Protein AF-A0AAD0N8S4-F1 (afdb_monomer_lite)

Sequence (91 aa):
MKIYIALLTMIAAIVGQSAFAQSAAPLTRAQVRDELMRLEAAGYDPAKGDDGEYPADIQAAEAKLAEQDRARMAASATRAAEPGMPAQVGN

Radius of gyration: 23.24 Å; chains: 1; bounding box: 71×40×50 Å

Organism: NCBI:txid95486

pLDDT: mean 74.14, std 15.63, range [45.38, 91.56]

Structure (mmCIF, N/CA/C/O backbone):
data_AF-A0AAD0N8S4-F1
#
_entry.id   AF-A0AAD0N8S4-F1
#
loop_
_atom_site.group_PDB
_atom_site.id
_atom_site.type_symbol
_atom_site.label_atom_id
_atom_site.label_alt_id
_atom_site.label_comp_id
_atom_site.label_asym_id
_atom_site.label_entity_id
_atom_site.label_seq_id
_atom_site.pdbx_PDB_ins_code
_atom_site.Cartn_x
_atom_site.Cartn_y
_atom_site.Cartn_z
_atom_site.occupancy
_atom_site.B_iso_or_equiv
_atom_site.auth_seq_id
_atom_site.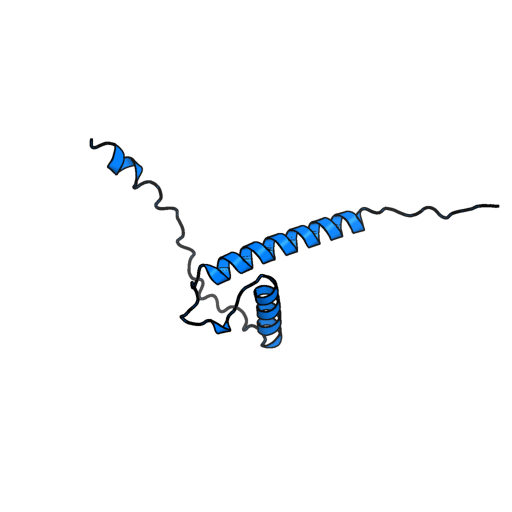auth_comp_id
_atom_site.auth_asym_id
_atom_site.auth_atom_id
_atom_site.pdbx_PDB_model_num
ATOM 1 N N . MET A 1 1 ? 14.905 27.576 -35.119 1.00 51.59 1 MET A N 1
ATOM 2 C CA . MET A 1 1 ? 14.663 26.376 -34.285 1.00 51.59 1 MET A CA 1
ATOM 3 C C . MET A 1 1 ? 15.552 26.380 -33.038 1.00 51.59 1 MET A C 1
ATOM 5 O O . MET A 1 1 ? 16.454 25.568 -32.922 1.00 51.59 1 MET A O 1
ATOM 9 N N . LYS A 1 2 ? 15.346 27.333 -32.120 1.00 45.38 2 LYS A N 1
ATOM 10 C CA . LYS A 1 2 ? 16.096 27.429 -30.847 1.00 45.38 2 LYS A CA 1
ATOM 11 C C . LYS A 1 2 ? 15.199 27.790 -29.651 1.00 45.38 2 LYS A C 1
ATOM 13 O O . LYS A 1 2 ? 15.687 27.982 -28.552 1.00 45.38 2 LYS A O 1
ATOM 18 N N . ILE A 1 3 ? 13.886 27.873 -29.879 1.00 53.00 3 ILE A N 1
ATOM 19 C CA . ILE A 1 3 ? 12.891 28.302 -28.884 1.00 53.00 3 ILE A CA 1
ATOM 20 C C . ILE A 1 3 ? 12.268 27.092 -28.165 1.00 53.00 3 ILE A C 1
ATOM 22 O O . ILE A 1 3 ? 11.795 27.210 -27.046 1.00 53.00 3 ILE A O 1
ATOM 26 N N . TYR A 1 4 ? 12.336 25.903 -28.776 1.00 51.44 4 TYR A N 1
ATOM 27 C CA . TYR A 1 4 ? 11.772 24.670 -28.219 1.00 51.44 4 TYR A CA 1
ATOM 28 C C . TYR A 1 4 ? 12.602 24.082 -27.069 1.00 51.44 4 TYR A C 1
ATOM 30 O O . TYR A 1 4 ? 12.052 23.428 -26.194 1.00 51.44 4 TYR A O 1
ATOM 38 N N . ILE A 1 5 ? 13.913 24.351 -27.032 1.00 55.44 5 ILE A N 1
ATOM 39 C CA . ILE A 1 5 ? 14.801 23.855 -25.966 1.00 55.44 5 ILE A CA 1
ATOM 40 C C . ILE A 1 5 ? 14.570 24.635 -24.660 1.00 55.44 5 ILE A C 1
ATOM 42 O O . ILE A 1 5 ? 14.678 24.068 -23.580 1.00 55.44 5 ILE A O 1
ATOM 46 N N . ALA A 1 6 ? 14.174 25.911 -24.747 1.00 48.78 6 ALA A N 1
ATOM 47 C CA . ALA A 1 6 ? 13.909 26.748 -23.575 1.00 48.78 6 ALA A CA 1
ATOM 48 C C . ALA A 1 6 ? 12.600 26.389 -22.842 1.00 48.78 6 ALA A C 1
ATOM 50 O O . ALA A 1 6 ? 12.457 26.707 -21.668 1.00 48.78 6 ALA A O 1
ATOM 51 N N . LEU A 1 7 ? 11.656 25.714 -23.510 1.00 51.81 7 LEU A N 1
ATOM 52 C CA . LEU A 1 7 ? 10.382 25.287 -22.913 1.00 51.81 7 LEU A CA 1
ATOM 53 C C . LEU A 1 7 ? 10.480 23.957 -22.147 1.00 51.81 7 LEU A C 1
ATOM 55 O O . LEU A 1 7 ? 9.622 23.673 -21.319 1.00 51.81 7 LEU A O 1
ATOM 59 N N . LEU A 1 8 ? 11.525 23.159 -22.382 1.00 53.09 8 LEU A N 1
ATOM 60 C CA . LEU A 1 8 ? 11.701 21.850 -21.742 1.00 53.09 8 LEU A CA 1
ATOM 61 C C . LEU A 1 8 ? 12.334 21.916 -20.344 1.00 53.09 8 LEU A C 1
ATOM 63 O O . LEU A 1 8 ? 12.289 20.932 -19.615 1.00 53.09 8 LEU A O 1
ATOM 67 N N . THR A 1 9 ? 12.908 23.051 -19.938 1.00 55.19 9 THR A N 1
ATOM 68 C CA . THR A 1 9 ? 13.641 23.160 -18.663 1.00 55.19 9 THR A CA 1
ATOM 69 C C . THR A 1 9 ? 12.807 23.712 -17.503 1.00 55.19 9 THR A C 1
ATOM 71 O O . THR A 1 9 ? 13.295 23.759 -16.377 1.00 55.19 9 THR A O 1
ATOM 74 N N . MET A 1 10 ? 11.542 24.089 -17.732 1.00 52.69 10 MET A N 1
ATOM 75 C CA . MET A 1 10 ? 10.669 24.688 -16.711 1.00 52.69 10 MET A CA 1
ATOM 76 C C . MET A 1 10 ? 9.723 23.680 -16.038 1.00 52.69 10 MET A C 1
ATOM 78 O O . MET A 1 10 ? 8.598 24.015 -15.693 1.00 52.69 10 MET A O 1
ATOM 82 N N . ILE A 1 11 ? 10.150 22.434 -15.838 1.00 57.44 11 ILE A N 1
ATOM 83 C CA . ILE A 1 11 ? 9.495 21.527 -14.880 1.00 57.44 11 ILE A CA 1
ATOM 84 C C . ILE A 1 11 ? 10.581 20.823 -14.064 1.00 57.44 11 ILE A C 1
ATOM 86 O O . ILE A 1 11 ? 10.640 19.605 -13.958 1.00 57.44 11 ILE A O 1
ATOM 90 N N . ALA A 1 12 ? 11.465 21.606 -13.448 1.00 52.34 12 ALA A N 1
ATOM 91 C CA . ALA A 1 12 ? 12.117 21.169 -12.219 1.00 52.34 12 ALA A CA 1
ATOM 92 C C . ALA A 1 12 ? 11.113 21.392 -11.079 1.00 52.34 12 ALA A C 1
ATOM 94 O O . ALA A 1 12 ? 11.249 22.305 -10.265 1.00 52.34 12 ALA A O 1
ATOM 95 N N . ALA A 1 13 ? 10.021 20.621 -11.108 1.00 54.62 13 ALA A N 1
ATOM 96 C CA . ALA A 1 13 ? 9.050 20.605 -10.033 1.00 54.62 13 ALA A CA 1
ATOM 97 C C . ALA A 1 13 ? 9.778 20.173 -8.761 1.00 54.62 13 ALA A C 1
ATOM 99 O O . ALA A 1 13 ? 10.439 19.138 -8.705 1.00 54.62 13 ALA A O 1
ATOM 100 N N . ILE A 1 14 ? 9.673 21.032 -7.760 1.00 60.38 14 ILE A N 1
ATOM 101 C CA . ILE A 1 14 ? 10.126 20.824 -6.398 1.00 60.38 14 ILE A CA 1
ATOM 102 C C . ILE A 1 14 ? 9.513 19.515 -5.896 1.00 60.38 14 ILE A C 1
ATOM 104 O O . ILE A 1 14 ? 8.355 19.481 -5.496 1.00 60.38 14 ILE A O 1
ATOM 108 N N . VAL A 1 15 ? 10.286 18.434 -5.915 1.00 59.56 15 VAL A N 1
ATOM 109 C CA . VAL A 1 15 ? 9.987 17.220 -5.148 1.00 59.56 15 VAL A CA 1
ATOM 110 C C . VAL A 1 15 ? 11.266 16.766 -4.454 1.00 59.56 15 VAL A C 1
ATOM 112 O O . VAL A 1 15 ? 11.684 15.618 -4.512 1.00 59.56 15 VAL A O 1
ATOM 115 N N . GLY A 1 16 ? 11.911 17.704 -3.764 1.00 52.62 16 GLY A N 1
ATOM 116 C CA . GLY A 1 16 ? 12.712 17.349 -2.603 1.00 52.62 16 GLY A CA 1
ATOM 117 C C . GLY A 1 16 ? 11.751 17.044 -1.463 1.00 52.62 16 GLY A C 1
ATOM 118 O O . GLY A 1 16 ? 11.562 17.889 -0.593 1.00 52.62 16 GLY A O 1
ATOM 119 N N . GLN A 1 17 ? 11.091 15.882 -1.485 1.00 59.81 17 GLN A N 1
ATOM 120 C CA . GLN A 1 17 ? 10.496 15.365 -0.258 1.00 59.81 17 GLN A CA 1
ATOM 121 C C . GLN A 1 17 ? 11.677 15.074 0.658 1.00 59.81 17 GLN A C 1
ATOM 123 O O . GLN A 1 17 ? 12.443 14.140 0.429 1.00 59.81 17 GLN A O 1
ATOM 128 N N . SER A 1 18 ? 11.900 15.960 1.622 1.00 54.97 18 SER A N 1
ATOM 129 C CA . SER A 1 18 ? 12.853 15.758 2.699 1.00 54.97 18 SER A CA 1
ATOM 130 C C .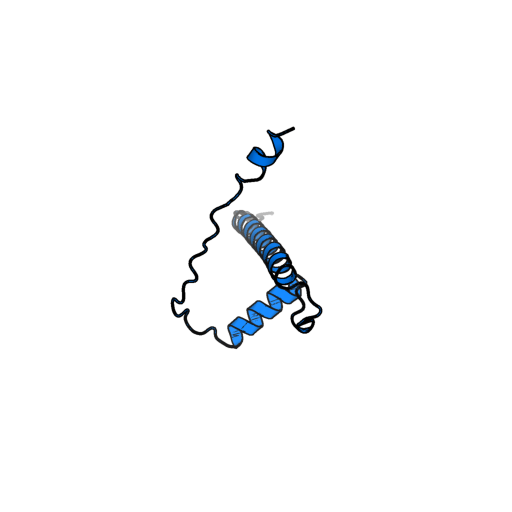 SER A 1 18 ? 12.659 14.347 3.244 1.00 54.97 18 SER A C 1
ATOM 132 O O . SER A 1 18 ? 11.605 14.040 3.800 1.00 54.97 18 SER A O 1
ATOM 134 N N . ALA A 1 19 ? 13.656 13.484 3.038 1.00 63.34 19 ALA A N 1
ATOM 135 C CA . ALA A 1 19 ? 13.700 12.159 3.628 1.00 63.34 19 ALA A CA 1
ATOM 136 C C . ALA A 1 19 ? 13.803 12.345 5.142 1.00 63.34 19 ALA A C 1
ATOM 138 O O . ALA A 1 19 ? 14.890 12.493 5.703 1.00 63.34 19 ALA A O 1
ATOM 139 N N . PHE A 1 20 ? 12.654 12.431 5.804 1.00 59.66 20 PHE A N 1
ATOM 140 C CA . PHE A 1 20 ? 12.603 12.455 7.246 1.00 59.66 20 PHE A CA 1
ATOM 141 C C . PHE A 1 20 ? 13.046 11.077 7.731 1.00 59.66 20 PHE A C 1
ATOM 143 O O . PHE A 1 20 ? 12.247 10.158 7.849 1.00 59.66 20 PHE A O 1
ATOM 150 N N . ALA A 1 21 ? 14.318 10.964 8.111 1.00 57.22 21 ALA A N 1
ATOM 151 C CA . ALA A 1 21 ? 14.779 9.975 9.082 1.00 57.22 21 ALA A CA 1
ATOM 152 C C . ALA A 1 21 ? 14.282 10.339 10.499 1.00 57.22 21 ALA A C 1
ATOM 154 O O . ALA A 1 21 ? 14.971 10.118 11.493 1.00 57.22 21 ALA A O 1
ATOM 155 N N . GLN A 1 22 ? 13.096 10.955 10.605 1.00 57.66 22 GLN A N 1
ATOM 156 C CA . GLN A 1 22 ? 12.369 10.978 11.859 1.00 57.66 22 GLN A CA 1
ATOM 157 C C . GLN A 1 22 ? 12.033 9.525 12.129 1.00 57.66 22 GLN A C 1
ATOM 159 O O . GLN A 1 22 ? 11.324 8.911 11.337 1.00 57.66 22 GLN A O 1
ATOM 164 N N . SER A 1 23 ? 12.599 8.978 13.198 1.00 58.41 23 SER A N 1
ATOM 165 C CA . SER A 1 23 ? 12.341 7.624 13.665 1.00 58.41 23 SER A CA 1
ATOM 166 C C . SER A 1 23 ? 10.835 7.454 13.861 1.00 58.41 23 SER A C 1
ATOM 168 O O . SER A 1 23 ? 10.301 7.759 14.928 1.00 58.41 23 SER A O 1
ATOM 170 N N . ALA A 1 24 ? 10.130 7.039 12.808 1.00 65.88 24 ALA A N 1
ATOM 171 C CA . ALA A 1 24 ? 8.736 6.665 12.899 1.00 65.88 24 ALA A CA 1
ATOM 172 C C . ALA A 1 24 ? 8.657 5.547 13.938 1.00 65.88 24 ALA A C 1
ATOM 174 O O . ALA A 1 24 ? 9.545 4.688 14.006 1.00 65.88 24 ALA A O 1
ATOM 175 N N . ALA A 1 25 ? 7.632 5.593 14.789 1.00 72.31 25 ALA A N 1
ATOM 176 C CA . ALA A 1 25 ? 7.402 4.519 15.740 1.00 72.31 25 ALA A CA 1
ATOM 177 C C . ALA A 1 25 ? 7.412 3.184 14.970 1.00 72.31 25 ALA A C 1
ATOM 179 O O . ALA A 1 25 ? 6.791 3.113 13.905 1.00 72.31 25 ALA A O 1
ATOM 180 N N . PRO A 1 26 ? 8.126 2.151 15.453 1.00 75.56 26 PRO A N 1
ATOM 181 C CA . PRO A 1 26 ? 8.184 0.878 14.754 1.00 75.56 26 PRO A CA 1
ATOM 182 C C . PRO A 1 26 ? 6.768 0.364 14.499 1.00 75.56 26 PRO A C 1
ATOM 184 O O . PRO A 1 26 ? 5.991 0.201 15.443 1.00 75.56 26 PRO A O 1
ATOM 187 N N . LEU A 1 27 ? 6.432 0.111 13.233 1.00 83.19 27 LEU A N 1
ATOM 188 C CA . LEU A 1 27 ? 5.153 -0.500 12.897 1.00 83.19 27 LEU A CA 1
ATOM 189 C C . LEU A 1 27 ? 5.065 -1.876 13.554 1.00 83.19 27 LEU A C 1
ATOM 191 O O . LEU A 1 27 ? 6.027 -2.653 13.587 1.00 83.19 27 LEU A O 1
ATOM 195 N N . THR A 1 28 ? 3.888 -2.196 14.081 1.00 89.31 28 THR A N 1
ATOM 196 C CA . THR A 1 28 ? 3.657 -3.536 14.620 1.00 89.31 28 THR A CA 1
ATOM 197 C C . THR A 1 28 ? 3.530 -4.533 13.468 1.00 89.31 28 THR A C 1
ATOM 199 O O . THR A 1 28 ? 3.004 -4.215 12.403 1.00 89.31 28 THR A O 1
ATOM 202 N N . ARG A 1 29 ? 3.939 -5.792 13.679 1.00 89.12 29 ARG A N 1
ATOM 203 C CA . ARG A 1 29 ? 3.752 -6.854 12.667 1.00 89.12 29 ARG A CA 1
ATOM 204 C C . ARG A 1 29 ? 2.288 -7.024 12.252 1.00 89.12 29 ARG A C 1
ATOM 206 O O . ARG A 1 29 ? 2.018 -7.452 11.137 1.00 89.12 29 ARG A O 1
ATOM 213 N N . ALA A 1 30 ? 1.362 -6.728 13.163 1.00 88.50 30 ALA A N 1
ATOM 214 C CA . ALA A 1 30 ? -0.066 -6.753 12.884 1.00 88.50 30 ALA A CA 1
ATOM 215 C C . ALA A 1 30 ? -0.461 -5.647 11.893 1.00 88.50 30 ALA A C 1
ATOM 217 O O . ALA A 1 30 ? -1.137 -5.941 10.915 1.00 88.50 30 ALA A O 1
ATOM 218 N N . GLN A 1 31 ? 0.021 -4.418 12.101 1.00 84.75 31 GLN A N 1
ATOM 219 C CA . GLN A 1 31 ? -0.233 -3.285 11.203 1.00 84.75 31 GLN A CA 1
ATOM 220 C C . GLN A 1 31 ? 0.338 -3.524 9.802 1.00 84.75 31 GLN A C 1
ATOM 222 O O . GLN A 1 31 ? -0.384 -3.364 8.829 1.00 84.75 31 GLN A O 1
ATOM 227 N N . VAL A 1 32 ? 1.579 -4.011 9.691 1.00 89.69 32 VAL A N 1
ATOM 228 C CA . VAL A 1 32 ? 2.194 -4.283 8.376 1.00 89.69 32 VAL A CA 1
ATOM 229 C C . VAL A 1 32 ? 1.388 -5.310 7.575 1.00 89.69 32 VAL A C 1
ATOM 231 O O . VAL A 1 32 ? 1.194 -5.157 6.375 1.00 89.69 32 VAL A O 1
ATOM 234 N N . ARG A 1 33 ? 0.882 -6.362 8.227 1.00 89.62 33 ARG A N 1
ATOM 235 C CA . ARG A 1 33 ? 0.042 -7.370 7.557 1.00 89.62 33 ARG A CA 1
ATOM 236 C C . ARG A 1 33 ? -1.285 -6.791 7.087 1.00 89.62 33 ARG A C 1
ATOM 238 O O . ARG A 1 33 ? -1.741 -7.118 6.000 1.00 89.62 33 ARG A O 1
ATOM 245 N N . ASP A 1 34 ? -1.899 -5.960 7.915 1.00 89.62 34 ASP A N 1
ATOM 246 C CA . ASP A 1 34 ? -3.150 -5.279 7.599 1.00 89.62 34 ASP A CA 1
ATOM 247 C C . ASP A 1 34 ? -2.992 -4.306 6.418 1.00 89.62 34 ASP A C 1
ATOM 249 O O . ASP A 1 34 ? -3.825 -4.276 5.512 1.00 89.62 34 ASP A O 1
ATOM 253 N N . GLU A 1 35 ? -1.874 -3.584 6.362 1.00 86.94 35 GLU A N 1
ATOM 254 C CA . GLU A 1 35 ? -1.509 -2.739 5.221 1.00 86.94 35 GLU A CA 1
ATOM 255 C C . GLU A 1 35 ? -1.279 -3.551 3.945 1.00 86.94 35 GLU A C 1
ATOM 257 O O . GLU A 1 35 ? -1.837 -3.210 2.901 1.00 86.94 35 GLU A O 1
ATOM 262 N N . LEU A 1 36 ? -0.535 -4.657 4.026 1.00 89.62 36 LEU A N 1
ATOM 263 C CA . LEU A 1 36 ? -0.313 -5.536 2.877 1.00 89.62 36 LEU A CA 1
ATOM 264 C C . LEU A 1 36 ? -1.626 -6.104 2.334 1.00 89.62 36 LEU A C 1
ATOM 266 O O . LEU A 1 36 ? -1.853 -6.031 1.132 1.00 89.62 36 LEU A O 1
ATOM 270 N N . MET A 1 37 ? -2.535 -6.567 3.199 1.00 89.62 37 MET A N 1
ATOM 271 C CA . MET A 1 37 ? -3.850 -7.059 2.764 1.00 89.62 37 MET A CA 1
ATOM 272 C C . MET A 1 37 ? -4.659 -5.986 2.020 1.00 89.62 37 MET A C 1
ATOM 274 O O . MET A 1 37 ? -5.351 -6.295 1.049 1.00 89.62 37 MET A O 1
ATOM 278 N N . ARG A 1 38 ? -4.577 -4.717 2.443 1.00 88.94 38 ARG A N 1
ATOM 279 C CA . ARG A 1 38 ? -5.235 -3.606 1.734 1.00 88.94 38 ARG A CA 1
ATOM 280 C C . ARG A 1 38 ? -4.613 -3.332 0.369 1.00 88.94 38 ARG A C 1
ATOM 282 O O . ARG A 1 38 ? -5.346 -3.094 -0.589 1.00 88.94 38 ARG A O 1
ATOM 289 N N . LEU A 1 39 ? -3.286 -3.355 0.279 1.00 88.81 39 LEU A N 1
ATOM 290 C CA . LEU A 1 39 ? -2.574 -3.157 -0.983 1.00 88.81 39 LEU A CA 1
ATOM 291 C C . LEU A 1 39 ? -2.841 -4.311 -1.956 1.00 88.81 39 LEU A C 1
ATOM 293 O O . LEU A 1 39 ? -3.125 -4.066 -3.128 1.00 88.81 39 LEU A O 1
ATOM 297 N N . GLU A 1 40 ? -2.849 -5.550 -1.468 1.00 88.69 40 GLU A N 1
ATOM 298 C CA . GLU A 1 40 ? -3.230 -6.736 -2.243 1.00 88.69 40 GLU A CA 1
ATOM 299 C C . GLU A 1 40 ? -4.670 -6.631 -2.758 1.00 88.69 40 GLU A C 1
ATOM 301 O O . GLU A 1 40 ? -4.925 -6.859 -3.942 1.00 88.69 40 GLU A O 1
ATOM 306 N N . ALA A 1 41 ? -5.611 -6.172 -1.925 1.00 88.19 41 ALA A N 1
ATOM 307 C CA . ALA A 1 41 ? -6.983 -5.894 -2.357 1.00 88.19 41 ALA A CA 1
ATOM 308 C C . ALA A 1 41 ? -7.070 -4.781 -3.424 1.00 88.19 41 ALA A C 1
ATOM 310 O O . ALA A 1 41 ? -7.995 -4.771 -4.237 1.00 88.19 41 ALA A O 1
ATOM 311 N N . ALA A 1 42 ? -6.105 -3.858 -3.453 1.00 88.75 42 ALA A N 1
ATOM 312 C CA . ALA A 1 42 ? -5.969 -2.839 -4.495 1.00 88.75 42 ALA A CA 1
A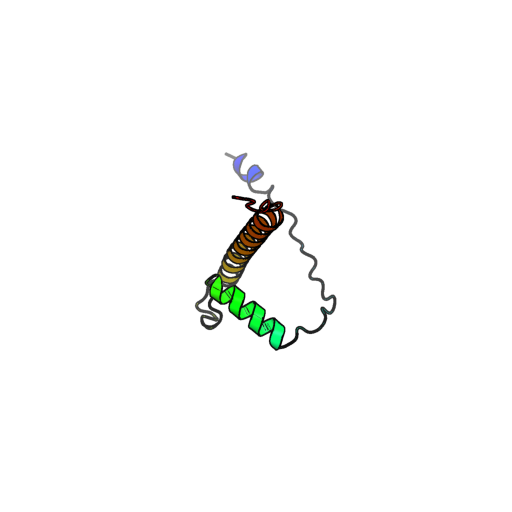TOM 313 C C . ALA A 1 42 ? -5.222 -3.339 -5.756 1.00 88.75 42 ALA A C 1
ATOM 315 O O . ALA A 1 42 ? -5.150 -2.620 -6.762 1.00 88.75 42 ALA A O 1
ATOM 316 N N . GLY A 1 43 ? -4.726 -4.580 -5.744 1.00 87.50 43 GLY A N 1
ATOM 317 C CA . GLY A 1 43 ? -4.051 -5.236 -6.863 1.00 87.50 43 GLY A CA 1
ATOM 318 C C . GLY A 1 43 ? -2.523 -5.149 -6.838 1.00 87.50 43 GLY A C 1
ATOM 319 O O . GLY A 1 43 ? -1.906 -5.391 -7.874 1.00 87.50 43 GLY A O 1
ATOM 320 N N . TYR A 1 44 ? -1.917 -4.791 -5.702 1.00 89.19 44 TYR A N 1
ATOM 321 C CA . TYR A 1 44 ? -0.471 -4.903 -5.499 1.00 89.19 44 TYR A CA 1
ATOM 322 C C . TYR A 1 44 ? -0.073 -6.359 -5.248 1.00 89.19 44 TYR A C 1
ATOM 324 O O . TYR A 1 44 ? -0.737 -7.057 -4.488 1.00 89.19 44 TYR A O 1
ATOM 332 N N . ASP A 1 45 ? 1.030 -6.807 -5.842 1.00 87.69 45 ASP A N 1
ATOM 333 C CA . ASP A 1 45 ? 1.572 -8.146 -5.617 1.00 87.69 45 ASP A CA 1
ATOM 334 C C . ASP A 1 45 ? 3.030 -8.045 -5.139 1.00 87.69 45 ASP A C 1
ATOM 336 O O . ASP A 1 45 ? 3.933 -7.854 -5.960 1.00 87.69 45 ASP A O 1
ATOM 340 N N . PRO A 1 46 ? 3.285 -8.163 -3.821 1.00 80.38 46 PRO A N 1
ATOM 341 C CA . PRO A 1 46 ? 4.638 -8.096 -3.276 1.00 80.38 46 PRO A CA 1
ATOM 342 C C . PRO A 1 46 ? 5.499 -9.312 -3.647 1.00 80.38 46 PRO A C 1
ATOM 344 O O . PRO A 1 46 ? 6.721 -9.240 -3.515 1.00 80.38 46 PRO A O 1
ATOM 347 N N . ALA A 1 47 ? 4.907 -10.425 -4.098 1.00 86.62 47 ALA A N 1
ATOM 348 C CA . ALA A 1 47 ? 5.652 -11.632 -4.453 1.00 86.62 47 ALA A CA 1
ATOM 349 C C . ALA A 1 47 ? 6.388 -11.502 -5.794 1.00 86.62 47 ALA A C 1
ATOM 351 O O . ALA A 1 47 ? 7.300 -12.286 -6.056 1.00 86.62 47 ALA A O 1
ATOM 352 N N . LYS A 1 48 ? 6.037 -10.501 -6.615 1.00 85.19 48 LYS A N 1
ATOM 353 C CA . LYS A 1 48 ? 6.717 -10.220 -7.887 1.00 85.19 48 LYS A CA 1
ATOM 354 C C . LYS A 1 48 ? 8.170 -9.791 -7.713 1.00 85.19 48 LYS A C 1
ATOM 356 O O . LYS A 1 48 ? 8.955 -10.001 -8.626 1.00 85.19 48 LYS A O 1
ATOM 361 N N . GLY A 1 49 ? 8.540 -9.224 -6.562 1.00 81.25 49 GLY A N 1
ATOM 362 C CA . GLY A 1 49 ? 9.915 -8.788 -6.305 1.00 81.25 49 GLY A CA 1
ATOM 363 C C . GLY A 1 49 ? 10.467 -7.931 -7.451 1.00 81.25 49 GLY A C 1
ATOM 364 O O . GLY A 1 49 ? 9.894 -6.890 -7.768 1.00 81.25 49 GLY A O 1
ATOM 365 N N . ASP A 1 50 ? 11.543 -8.406 -8.083 1.00 80.12 50 ASP A N 1
ATOM 366 C CA . ASP A 1 50 ? 12.233 -7.732 -9.194 1.00 80.12 50 ASP A CA 1
ATOM 367 C C . ASP A 1 50 ? 11.492 -7.826 -10.544 1.00 80.12 50 ASP A C 1
ATOM 369 O O . ASP A 1 50 ? 11.786 -7.053 -11.454 1.00 80.12 50 ASP A O 1
ATOM 373 N N . ASP A 1 51 ? 10.523 -8.740 -10.683 1.00 84.31 51 ASP A N 1
ATOM 374 C CA . ASP A 1 51 ? 9.683 -8.876 -11.885 1.00 84.31 51 ASP A CA 1
ATOM 375 C C . ASP A 1 51 ? 8.533 -7.846 -11.912 1.00 84.31 51 ASP A C 1
ATOM 377 O O . ASP A 1 51 ? 7.777 -7.765 -12.886 1.00 84.31 51 ASP A O 1
ATOM 381 N N . GLY A 1 52 ? 8.358 -7.086 -10.825 1.00 85.25 52 GLY A N 1
ATOM 382 C CA . GLY A 1 52 ? 7.400 -5.988 -10.720 1.00 85.25 52 GLY A CA 1
ATOM 383 C C . GLY A 1 52 ? 7.976 -4.655 -11.192 1.00 85.25 52 GLY A C 1
ATOM 384 O O . GLY A 1 52 ? 9.189 -4.451 -11.253 1.00 85.25 52 GLY A O 1
ATOM 385 N N . GLU A 1 53 ? 7.102 -3.694 -11.472 1.00 89.25 53 GLU A N 1
ATOM 386 C CA . GLU A 1 53 ? 7.506 -2.343 -11.854 1.00 89.25 53 GLU A CA 1
ATOM 387 C C . GLU A 1 53 ? 7.556 -1.455 -10.606 1.00 89.25 53 GLU A C 1
ATOM 389 O O . GLU A 1 53 ? 6.737 -0.557 -10.401 1.00 89.25 53 GLU A O 1
ATOM 394 N N . TYR A 1 54 ? 8.509 -1.730 -9.710 1.00 84.75 54 TYR A N 1
ATOM 395 C CA . TYR A 1 54 ? 8.720 -0.894 -8.529 1.00 84.75 54 TYR A CA 1
ATOM 396 C C . TYR A 1 54 ? 9.378 0.444 -8.925 1.00 84.75 54 TYR A C 1
ATOM 398 O O . TYR A 1 54 ? 10.395 0.436 -9.622 1.00 84.75 54 TYR A O 1
ATOM 406 N N . PRO A 1 55 ? 8.873 1.611 -8.466 1.00 88.81 55 PRO A N 1
ATOM 407 C CA . PRO A 1 55 ? 7.784 1.822 -7.503 1.00 88.81 55 PRO A CA 1
ATOM 408 C C . PRO A 1 55 ? 6.413 2.146 -8.136 1.00 88.81 55 PRO A C 1
ATOM 410 O O . PRO A 1 55 ? 5.528 2.642 -7.438 1.00 88.81 55 PRO A O 1
ATOM 413 N N . ALA A 1 56 ? 6.222 1.968 -9.443 1.00 89.00 56 ALA A N 1
ATOM 414 C CA . ALA A 1 56 ? 4.963 2.292 -10.120 1.00 89.00 56 ALA A CA 1
ATOM 415 C C . ALA A 1 56 ? 3.790 1.428 -9.620 1.00 89.00 56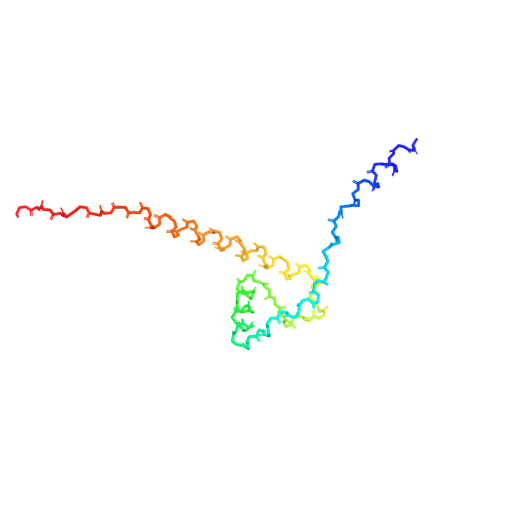 ALA A C 1
ATOM 417 O O . ALA A 1 56 ? 2.711 1.959 -9.347 1.00 89.00 56 ALA A O 1
ATOM 418 N N . ASP A 1 57 ? 4.016 0.128 -9.421 1.00 88.00 57 ASP A N 1
ATOM 419 C CA . ASP A 1 57 ? 2.984 -0.822 -8.986 1.00 88.00 57 ASP A CA 1
ATOM 420 C C . ASP A 1 57 ? 2.400 -0.478 -7.608 1.00 88.00 57 ASP A C 1
ATOM 422 O O . ASP A 1 57 ? 1.180 -0.497 -7.417 1.00 88.00 57 ASP A O 1
ATOM 426 N N . ILE A 1 58 ? 3.260 -0.116 -6.649 1.00 88.19 58 ILE A N 1
ATOM 427 C CA . ILE A 1 58 ? 2.819 0.249 -5.297 1.00 88.19 58 ILE A CA 1
ATOM 428 C C . ILE A 1 58 ? 2.058 1.583 -5.305 1.00 88.19 58 ILE A C 1
ATOM 430 O O . ILE A 1 58 ? 0.995 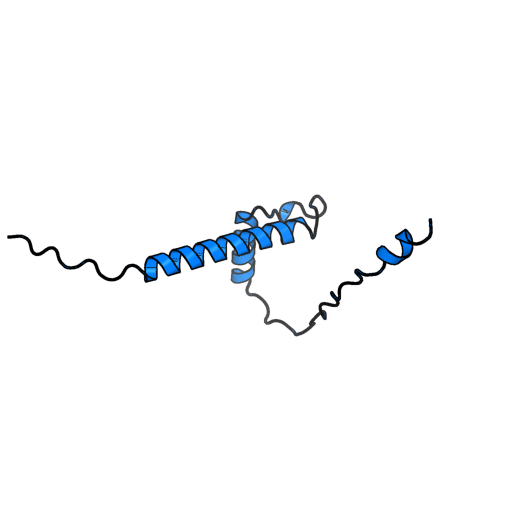1.679 -4.699 1.00 88.19 58 ILE A O 1
ATOM 434 N N . GLN A 1 59 ? 2.508 2.573 -6.084 1.00 90.62 59 GLN A N 1
ATOM 435 C CA . GLN A 1 59 ? 1.809 3.859 -6.219 1.00 90.62 59 GLN A CA 1
ATOM 436 C C . GLN A 1 59 ? 0.429 3.705 -6.874 1.00 90.62 59 GLN A C 1
ATOM 438 O O . GLN A 1 59 ? -0.540 4.347 -6.461 1.00 90.62 59 GLN A O 1
ATOM 443 N N . ALA A 1 60 ? 0.309 2.837 -7.883 1.00 90.88 60 ALA A N 1
ATOM 444 C CA . ALA A 1 60 ? -0.970 2.554 -8.526 1.00 90.88 60 ALA A CA 1
ATOM 445 C C . ALA A 1 60 ? -1.963 1.888 -7.558 1.00 90.88 60 ALA A C 1
ATOM 447 O O . ALA A 1 60 ? -3.157 2.206 -7.573 1.00 90.88 60 ALA A O 1
ATOM 448 N N . ALA A 1 61 ? -1.481 0.985 -6.702 1.00 90.62 61 ALA A N 1
ATOM 449 C CA . ALA A 1 61 ? -2.292 0.362 -5.664 1.00 90.62 61 ALA A CA 1
ATOM 450 C C . ALA A 1 61 ? -2.712 1.364 -4.575 1.00 90.62 61 ALA A C 1
ATOM 452 O O . ALA A 1 61 ? -3.887 1.406 -4.206 1.00 90.62 61 ALA A O 1
ATOM 453 N N . GLU A 1 62 ? -1.803 2.227 -4.119 1.00 89.38 62 GLU A N 1
ATOM 454 C CA . GLU A 1 62 ? -2.110 3.293 -3.155 1.00 89.38 62 GLU A CA 1
ATOM 455 C C . GLU A 1 62 ? -3.165 4.271 -3.688 1.00 89.38 62 GLU A C 1
ATOM 457 O O . GLU A 1 62 ? -4.103 4.620 -2.969 1.00 89.38 62 GLU A O 1
ATOM 462 N N . ALA A 1 63 ? -3.081 4.666 -4.962 1.00 91.56 63 ALA A N 1
ATOM 463 C CA . ALA A 1 63 ? -4.074 5.544 -5.582 1.00 91.56 63 ALA A CA 1
ATOM 464 C C . ALA A 1 63 ? -5.478 4.911 -5.599 1.00 91.56 63 ALA A C 1
ATOM 466 O O . ALA A 1 63 ? -6.472 5.575 -5.290 1.00 91.56 63 ALA A O 1
ATOM 467 N N . LYS A 1 64 ? -5.567 3.612 -5.910 1.00 89.38 64 LYS A N 1
ATOM 468 C CA . LYS A 1 64 ? -6.830 2.860 -5.849 1.00 89.38 64 LYS A CA 1
ATOM 469 C C . LYS A 1 64 ? -7.351 2.733 -4.422 1.00 89.38 64 LYS A C 1
ATOM 471 O O . LYS A 1 64 ? -8.561 2.808 -4.215 1.00 89.38 64 LYS A O 1
ATOM 476 N N . LEU A 1 65 ? -6.471 2.517 -3.446 1.00 89.94 65 LEU A N 1
ATOM 477 C CA . LEU A 1 65 ? -6.855 2.437 -2.038 1.00 89.94 65 LEU A CA 1
ATOM 478 C C . LEU A 1 65 ? -7.408 3.781 -1.545 1.00 89.94 65 LEU A C 1
ATOM 480 O O . LEU A 1 65 ? -8.480 3.815 -0.947 1.00 89.94 65 LEU A O 1
ATOM 484 N N . ALA A 1 66 ? -6.748 4.889 -1.887 1.00 89.81 66 ALA A N 1
ATOM 485 C CA . ALA A 1 66 ? -7.210 6.231 -1.546 1.00 89.81 66 ALA A CA 1
ATOM 486 C C . ALA A 1 66 ? -8.599 6.539 -2.134 1.00 89.81 66 ALA A C 1
ATOM 488 O O . ALA A 1 66 ? -9.431 7.156 -1.467 1.00 89.81 66 ALA A O 1
ATOM 489 N N . GLU A 1 67 ? -8.879 6.093 -3.361 1.00 89.81 67 GLU A N 1
ATOM 490 C CA . GLU A 1 67 ? -10.205 6.248 -3.965 1.00 89.81 67 GLU A CA 1
ATOM 491 C C . GLU A 1 67 ? -11.266 5.388 -3.262 1.00 89.81 67 GLU A C 1
ATOM 493 O O . GLU A 1 67 ? -12.364 5.866 -2.972 1.00 89.81 67 GLU A O 1
ATOM 498 N N . GLN A 1 68 ? -10.931 4.146 -2.903 1.00 87.81 68 GLN A N 1
ATOM 499 C CA . GLN A 1 68 ? -11.821 3.289 -2.115 1.00 87.81 68 GLN A CA 1
ATOM 500 C C . GLN A 1 68 ? -12.137 3.895 -0.745 1.00 87.81 68 GLN A C 1
ATOM 502 O O . GLN A 1 68 ? -13.291 3.863 -0.313 1.00 87.81 68 GLN A O 1
ATOM 507 N N . A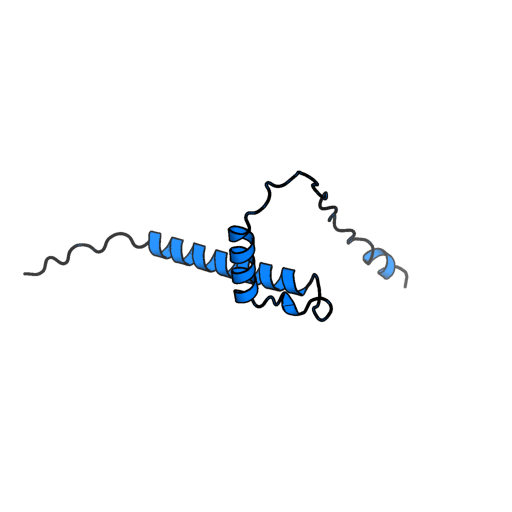SP A 1 69 ? -11.146 4.475 -0.072 1.00 87.44 69 ASP A N 1
ATOM 508 C CA . ASP A 1 69 ? -11.344 5.132 1.217 1.00 87.44 69 ASP A CA 1
ATOM 509 C C . ASP A 1 69 ? -12.233 6.370 1.080 1.00 87.44 69 ASP A C 1
ATOM 511 O O . ASP A 1 69 ? -13.160 6.550 1.873 1.00 87.44 69 ASP A O 1
ATOM 515 N N . ARG A 1 70 ? -12.050 7.180 0.030 1.00 88.44 70 ARG A N 1
ATOM 516 C CA . ARG A 1 70 ? -12.957 8.302 -0.274 1.00 88.44 70 ARG A CA 1
ATOM 517 C C . ARG A 1 70 ? -14.386 7.834 -0.524 1.00 88.44 70 ARG A C 1
ATOM 519 O O . ARG A 1 70 ? -15.314 8.416 0.038 1.00 88.44 70 ARG A O 1
ATOM 526 N N . ALA A 1 71 ? -14.573 6.772 -1.306 1.00 87.56 71 ALA A N 1
ATOM 527 C CA . ALA A 1 71 ? -15.892 6.201 -1.566 1.00 87.56 71 ALA A CA 1
ATOM 528 C C . ALA A 1 71 ? -16.552 5.677 -0.278 1.00 87.56 71 ALA A C 1
ATOM 530 O O . ALA A 1 71 ? -17.739 5.919 -0.046 1.00 87.56 71 ALA A O 1
ATOM 531 N N . ARG A 1 72 ? -15.784 5.020 0.603 1.00 87.44 72 ARG A N 1
ATOM 532 C CA . ARG A 1 72 ? -16.260 4.576 1.925 1.00 87.44 72 ARG A CA 1
ATOM 533 C C . ARG A 1 72 ? -16.674 5.752 2.803 1.00 87.44 72 ARG A C 1
ATOM 535 O O . ARG A 1 72 ? -17.735 5.680 3.415 1.00 87.44 72 ARG A O 1
ATOM 542 N N . MET A 1 73 ? -15.873 6.818 2.840 1.00 87.38 73 MET A N 1
ATOM 543 C CA . MET A 1 73 ? -16.169 8.039 3.600 1.00 87.38 73 MET A CA 1
ATOM 544 C C . MET A 1 73 ? -17.418 8.759 3.071 1.00 87.38 73 MET A C 1
ATOM 546 O O . MET A 1 73 ? -18.234 9.244 3.852 1.00 87.38 73 MET A O 1
ATOM 550 N N . ALA A 1 74 ? -17.609 8.798 1.751 1.00 85.44 74 ALA A N 1
ATOM 551 C CA . ALA A 1 74 ? -18.816 9.353 1.144 1.00 85.44 74 ALA A CA 1
ATOM 552 C C . ALA A 1 74 ? -20.060 8.513 1.484 1.00 85.44 74 ALA A C 1
ATOM 554 O O . ALA A 1 74 ? -21.086 9.060 1.885 1.00 85.44 74 ALA A O 1
ATOM 555 N N . ALA A 1 75 ? -19.961 7.182 1.405 1.00 81.44 75 ALA A N 1
ATOM 556 C CA . ALA A 1 75 ? -21.057 6.280 1.756 1.00 81.44 75 ALA A CA 1
ATOM 557 C C . ALA A 1 75 ? -21.430 6.353 3.248 1.00 81.44 75 ALA A C 1
ATOM 559 O O . ALA A 1 75 ? -22.614 6.325 3.595 1.00 81.44 75 ALA A O 1
ATOM 560 N N . SER A 1 76 ? -20.448 6.474 4.146 1.00 81.31 76 SER A N 1
ATOM 561 C CA . SER A 1 76 ? -20.710 6.659 5.576 1.00 81.31 76 SER A CA 1
ATOM 562 C C . SER A 1 76 ? -21.301 8.036 5.883 1.00 81.31 76 SER A C 1
ATOM 564 O O . SER A 1 76 ? -22.192 8.116 6.727 1.00 81.31 76 SER A O 1
ATOM 566 N N . ALA A 1 77 ? -20.908 9.090 5.161 1.00 77.50 77 ALA A N 1
ATOM 567 C CA . ALA A 1 77 ? -21.552 10.401 5.251 1.00 77.50 77 ALA A CA 1
ATOM 568 C C . ALA A 1 77 ? -23.020 10.360 4.787 1.00 77.50 77 ALA A C 1
ATOM 570 O O . ALA A 1 77 ? -23.887 10.904 5.467 1.00 77.50 77 ALA A O 1
ATOM 571 N N . THR A 1 78 ? -23.330 9.656 3.691 1.00 72.44 78 THR A N 1
ATOM 572 C CA . THR A 1 78 ? -24.719 9.435 3.247 1.00 72.44 78 THR A CA 1
ATOM 573 C C . THR A 1 78 ? -25.529 8.650 4.278 1.00 72.44 78 THR A C 1
ATOM 575 O O . THR A 1 78 ? -26.668 9.011 4.554 1.00 72.44 78 THR A O 1
ATOM 578 N N . ARG A 1 79 ? -24.948 7.617 4.900 1.00 65.75 79 ARG A N 1
ATOM 579 C CA . ARG A 1 79 ? -25.625 6.833 5.947 1.00 65.75 79 ARG A CA 1
ATOM 580 C C . ARG A 1 79 ? -25.844 7.625 7.238 1.00 65.75 79 ARG A C 1
ATOM 582 O O . ARG A 1 79 ? -26.867 7.455 7.889 1.00 65.75 79 ARG A O 1
ATOM 589 N N . ALA A 1 80 ? -24.903 8.487 7.614 1.00 63.78 80 ALA A N 1
ATOM 590 C CA . ALA A 1 80 ? -25.069 9.394 8.749 1.00 63.78 80 ALA A CA 1
ATOM 591 C C . ALA A 1 80 ? -26.127 10.480 8.479 1.00 63.78 80 ALA A C 1
ATOM 593 O O . ALA A 1 80 ? -26.688 11.038 9.419 1.00 63.78 80 ALA A O 1
ATOM 594 N N . ALA A 1 81 ? -26.402 10.761 7.203 1.00 60.62 81 ALA A N 1
ATOM 595 C CA . ALA A 1 81 ? -27.402 11.717 6.764 1.00 60.62 81 ALA A CA 1
ATOM 596 C C . ALA A 1 81 ? -28.816 11.129 6.613 1.00 60.62 81 ALA A C 1
ATOM 598 O O . ALA A 1 81 ? -29.688 11.902 6.240 1.00 60.62 81 ALA A O 1
ATOM 599 N N . GLU A 1 82 ? -29.077 9.841 6.903 1.00 58.31 82 GLU A N 1
ATOM 600 C CA . GLU A 1 82 ? -30.449 9.319 7.064 1.00 58.31 82 GLU A CA 1
ATOM 601 C C . GLU A 1 82 ? -31.025 9.770 8.421 1.00 58.31 82 GLU A C 1
ATOM 603 O O . GLU A 1 82 ? -30.695 9.189 9.462 1.00 58.31 82 GLU A O 1
ATOM 608 N N . PRO A 1 83 ? -31.897 10.796 8.465 1.00 56.41 83 PRO A N 1
ATOM 609 C CA . PRO A 1 83 ? -32.480 11.299 9.692 1.00 56.41 83 PRO A CA 1
ATOM 610 C C . PRO A 1 83 ? -33.842 10.622 9.873 1.00 56.41 83 PRO A C 1
ATOM 612 O O . PRO A 1 83 ? -34.785 10.925 9.155 1.00 56.41 83 PRO A O 1
ATOM 615 N N . GLY A 1 84 ? -33.938 9.717 10.847 1.00 58.25 84 GLY A N 1
ATOM 616 C CA . GLY A 1 84 ? -35.191 9.310 11.490 1.00 58.25 84 GLY A CA 1
ATOM 617 C C . GLY A 1 84 ? -36.319 8.821 10.574 1.00 58.25 84 GLY A C 1
ATOM 618 O O . GLY A 1 84 ? -37.130 9.608 10.101 1.00 58.25 84 GLY A O 1
ATOM 619 N N . MET A 1 85 ? -36.490 7.500 10.471 1.00 56.34 85 MET A N 1
ATOM 620 C CA . MET A 1 85 ? -37.804 6.924 10.164 1.00 56.34 85 MET A CA 1
ATOM 621 C C . MET A 1 85 ? -38.811 7.398 11.236 1.00 56.34 85 MET A C 1
ATOM 623 O O . MET A 1 85 ? -38.636 7.036 12.406 1.00 56.34 85 MET A O 1
ATOM 627 N N . PRO A 1 86 ? -39.866 8.172 10.910 1.00 57.09 86 PRO A N 1
ATOM 628 C CA . PRO A 1 86 ? -40.951 8.393 11.850 1.00 57.09 86 PRO A CA 1
ATOM 629 C C . PRO A 1 86 ? -41.749 7.097 12.013 1.00 57.09 86 PRO A C 1
ATOM 631 O O . PRO A 1 86 ? -42.052 6.397 11.045 1.00 57.09 86 PRO A O 1
ATOM 634 N N . ALA A 1 87 ? -42.070 6.791 13.268 1.00 55.53 87 ALA A N 1
ATOM 635 C CA . ALA A 1 87 ? -42.915 5.684 13.679 1.00 55.53 87 ALA A CA 1
ATOM 636 C C . ALA A 1 87 ? -44.182 5.591 12.813 1.00 55.53 87 ALA A C 1
ATOM 638 O O . ALA A 1 87 ? -44.957 6.542 12.704 1.00 55.53 87 ALA A O 1
ATOM 639 N N . GLN A 1 88 ? -44.396 4.419 12.219 1.00 53.12 88 GLN A N 1
ATOM 640 C CA . GLN A 1 88 ? -45.631 4.070 11.537 1.00 53.12 88 GLN A CA 1
ATOM 641 C C . GLN A 1 88 ? -46.715 3.856 12.607 1.00 53.12 88 GLN A C 1
ATOM 643 O O . GLN A 1 88 ? -46.847 2.775 13.171 1.00 53.12 88 GLN A O 1
ATOM 648 N N . VAL A 1 89 ? -47.449 4.921 12.938 1.00 50.59 89 VAL A N 1
ATOM 649 C CA . VAL A 1 89 ? -48.714 4.843 13.679 1.00 50.59 89 VAL A CA 1
ATOM 650 C C . VAL A 1 89 ? -49.812 4.588 12.648 1.00 50.59 89 VAL A C 1
ATOM 652 O O . VAL A 1 89 ? -50.147 5.475 11.865 1.00 50.59 89 VAL A O 1
ATOM 655 N N . GLY A 1 90 ? -50.335 3.364 12.615 1.00 56.91 90 GLY A N 1
ATOM 656 C CA . GLY A 1 90 ? -51.416 2.956 11.721 1.00 56.91 90 GLY A CA 1
ATOM 657 C C . GLY A 1 90 ? -52.394 2.023 12.430 1.00 56.91 90 GLY A C 1
ATOM 658 O O . GLY A 1 90 ? -52.042 0.871 12.641 1.00 56.91 90 GLY A O 1
ATOM 659 N N . ASN A 1 91 ? -53.566 2.591 12.762 1.00 49.09 91 ASN A N 1
ATOM 660 C CA . ASN A 1 91 ? -54.854 2.021 13.217 1.00 49.09 91 ASN A CA 1
ATOM 661 C C . ASN A 1 91 ? -54.853 0.812 14.163 1.00 49.09 91 ASN A C 1
ATOM 663 O O . ASN A 1 91 ? -54.680 -0.328 13.682 1.00 49.09 91 ASN A O 1
#

Foldseek 3Di:
DPVVVVVVPPPPPDPPPPPPPPVDDDDDPVRVVVVVVQLVVLPADVVCPPVDPPPVSSVSSVVSSVVVVVVVVVVVVVVVPPPDDPDPPDD

InterPro domains:
  IPR025421 Protein of unknown function DUF4148 [PF13663] (1-55)

Secondary structure (DSSP, 8-state):
--SHHHHSSS-------------PPPPPHHHHHHHHHHHHHTT--GGGGGGS-TTHHHHHHHHHHHHHHHHHHHHHHHHHT----------